Protein AF-A0A2V8NCL2-F1 (afdb_monomer)

pLDDT: mean 80.8, std 19.46, range [37.41, 96.69]

Foldseek 3Di:
DPPPPPQVFAKDKAFQDDDPDDGPGIDMDTDSDHQDPVNVVVVVVVSPVVSVVVVVVVVVVVVVVVVVVVVVVVVVVVVVVVVVVVVVVVPDDPDDDDDDDDDDDDDD

Sequence (108 aa):
FVEESRTDQNCVVLPMVVDHQPIFGAIQFEGTATFNEHDLTFINAIANQLAVALDRHKAWRQEQAARAKAEAAARRVRFLADAARNGEYRGQEPAGRPGQVPGQPAGP

Solvent-accessible surface area (backbone atoms only — not comparable to full-atom values): 6835 Å² total; per-residue (Å²): 133,83,82,79,80,76,66,71,72,34,64,51,76,45,76,24,52,56,90,93,52,73,74,78,51,69,49,76,48,80,38,92,52,79,78,50,75,68,53,50,52,50,51,50,54,48,48,50,52,50,27,50,53,51,49,53,50,50,55,50,51,52,53,53,53,50,50,54,50,51,51,52,50,52,53,52,52,51,52,53,54,53,53,54,60,63,59,64,66,77,71,70,74,78,83,73,84,81,85,86,84,90,79,87,86,88,81,135

Mean predicted aligned error: 14.2 Å

Secondary structure (DSSP, 8-state):
---------EEEEEEE--TTSPP-EEEEEEESS---HHHHHHHHHHHHHHHHHHHHHHHHHHHHHHHHHHHHHHHHHHHHHHHHHHHHGGG----PPP----------

Structure (mmCIF, N/CA/C/O backbone):
data_AF-A0A2V8NCL2-F1
#
_entry.id   AF-A0A2V8NCL2-F1
#
loop_
_atom_site.group_PDB
_atom_site.id
_atom_site.type_symbol
_atom_site.label_atom_id
_atom_site.label_alt_id
_atom_site.label_c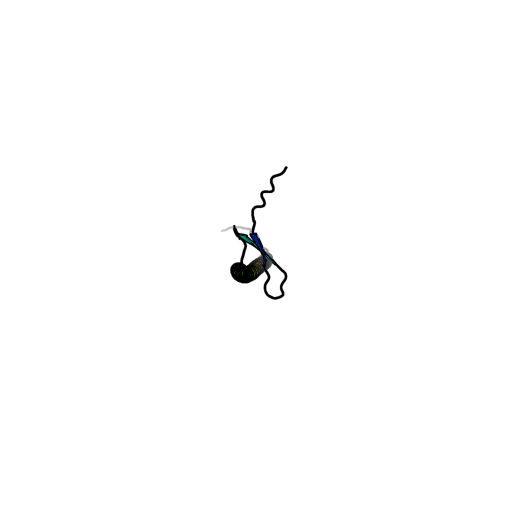omp_id
_atom_site.label_asym_id
_atom_site.label_entity_id
_atom_site.label_seq_id
_atom_site.pdbx_PDB_ins_code
_atom_site.Cartn_x
_atom_site.Cartn_y
_atom_site.Cartn_z
_atom_site.occupancy
_atom_site.B_iso_or_equiv
_atom_site.auth_seq_id
_atom_site.auth_comp_id
_atom_site.auth_asym_id
_atom_site.auth_atom_id
_atom_site.pdbx_PDB_model_num
ATOM 1 N N . PHE A 1 1 ? 4.831 30.646 -31.786 1.00 37.41 1 PHE A N 1
ATOM 2 C CA . PHE A 1 1 ? 5.462 29.323 -31.910 1.00 37.41 1 PHE A CA 1
ATOM 3 C C . PHE A 1 1 ? 5.838 28.898 -30.507 1.00 37.41 1 PHE A C 1
ATOM 5 O O . PHE A 1 1 ? 6.715 29.515 -29.925 1.00 37.41 1 PHE A O 1
ATOM 12 N N . VAL A 1 2 ? 5.058 28.003 -29.902 1.00 39.94 2 VAL A N 1
ATOM 13 C CA . VAL A 1 2 ? 5.394 27.449 -28.586 1.00 39.94 2 VAL A CA 1
ATOM 14 C C . VAL A 1 2 ? 6.481 26.419 -28.851 1.00 39.94 2 VAL A C 1
ATOM 16 O O . VAL A 1 2 ? 6.232 25.465 -29.584 1.00 39.94 2 VAL A O 1
ATOM 19 N N . GLU A 1 3 ? 7.689 26.677 -28.355 1.00 45.28 3 GLU A N 1
ATOM 20 C CA . GLU A 1 3 ? 8.769 25.697 -28.363 1.00 45.28 3 GLU A CA 1
ATOM 21 C C . GLU A 1 3 ? 8.309 24.475 -27.574 1.00 45.28 3 GLU A C 1
ATOM 23 O O . GLU A 1 3 ? 8.089 24.508 -26.363 1.00 45.28 3 GLU A O 1
ATOM 28 N N . GLU A 1 4 ? 8.096 23.402 -28.319 1.00 49.09 4 GLU A N 1
ATOM 29 C CA . GLU A 1 4 ? 7.914 22.062 -27.813 1.00 49.09 4 GLU A CA 1
ATOM 30 C C . GLU A 1 4 ? 9.255 21.614 -27.219 1.00 49.09 4 GLU A C 1
ATOM 32 O O . GLU A 1 4 ? 10.096 21.036 -27.904 1.00 49.09 4 GLU A O 1
ATOM 37 N N . SER A 1 5 ? 9.477 21.887 -25.933 1.00 39.34 5 SER A N 1
ATOM 38 C CA . SER A 1 5 ? 10.504 21.186 -25.162 1.00 39.34 5 SER A CA 1
ATOM 39 C C . SER A 1 5 ? 10.014 19.761 -24.932 1.00 39.34 5 SER A C 1
ATOM 41 O O . SER A 1 5 ? 9.513 19.417 -23.862 1.00 39.34 5 SER A O 1
ATOM 43 N N . ARG A 1 6 ? 10.104 18.934 -25.976 1.00 49.56 6 ARG A N 1
ATOM 44 C CA . ARG A 1 6 ? 9.944 17.485 -25.892 1.00 49.56 6 ARG A CA 1
ATOM 45 C C . ARG A 1 6 ? 11.174 16.954 -25.160 1.00 49.56 6 ARG A C 1
ATOM 47 O O . ARG A 1 6 ? 12.115 16.462 -25.771 1.00 49.56 6 ARG A O 1
ATOM 54 N N . THR A 1 7 ? 11.213 17.141 -23.843 1.00 48.19 7 THR A N 1
ATOM 55 C CA . THR A 1 7 ? 12.129 16.379 -23.004 1.00 48.19 7 THR A CA 1
ATOM 56 C C . THR A 1 7 ? 11.753 14.924 -23.234 1.00 48.19 7 THR A C 1
ATOM 58 O O . THR A 1 7 ? 10.580 14.573 -23.109 1.00 48.19 7 THR A O 1
ATOM 61 N N . ASP A 1 8 ? 12.718 14.111 -23.639 1.00 54.75 8 ASP A N 1
ATOM 62 C CA . ASP A 1 8 ? 12.624 12.657 -23.720 1.00 54.75 8 ASP A CA 1
ATOM 63 C C . ASP A 1 8 ? 12.319 12.116 -22.306 1.00 54.75 8 ASP A C 1
ATOM 65 O O . ASP A 1 8 ? 13.200 11.714 -21.555 1.00 54.75 8 ASP A O 1
ATOM 69 N N . GLN A 1 9 ? 11.074 12.276 -21.847 1.00 59.44 9 GLN A N 1
ATOM 70 C CA . GLN A 1 9 ? 10.613 11.835 -20.536 1.00 59.44 9 GLN A CA 1
ATOM 71 C C . GLN A 1 9 ? 10.246 10.376 -20.673 1.00 59.44 9 GLN A C 1
ATOM 73 O O . GLN A 1 9 ? 9.095 9.996 -20.898 1.00 59.44 9 GLN A O 1
ATOM 78 N N . ASN A 1 10 ? 11.276 9.554 -20.579 1.00 83.50 10 ASN A N 1
ATOM 79 C CA . ASN A 1 10 ? 11.111 8.131 -20.616 1.00 83.50 10 ASN A CA 1
ATOM 80 C C . ASN A 1 10 ? 10.593 7.657 -19.249 1.00 83.50 10 ASN A C 1
ATOM 82 O O . ASN A 1 10 ? 11.347 7.507 -18.286 1.00 83.50 10 ASN A O 1
ATOM 86 N N . CYS A 1 11 ? 9.274 7.488 -19.152 1.00 88.56 11 CYS A N 1
ATOM 87 C CA . CYS A 1 11 ? 8.602 7.023 -17.947 1.00 88.56 11 CYS A CA 1
ATOM 88 C C . CYS A 1 11 ? 7.925 5.669 -18.168 1.00 88.56 11 CYS A C 1
ATOM 90 O O . CYS A 1 11 ? 7.454 5.353 -19.260 1.00 88.56 11 CYS A O 1
ATOM 92 N N . VAL A 1 12 ? 7.860 4.867 -17.108 1.00 91.12 12 VAL A N 1
ATOM 93 C CA . VAL A 1 12 ? 7.088 3.626 -17.084 1.00 91.12 12 VAL A CA 1
ATOM 94 C C . VAL A 1 12 ? 6.240 3.583 -15.824 1.00 91.12 12 VAL A C 1
ATOM 96 O O . VAL A 1 12 ? 6.701 3.915 -14.732 1.00 91.12 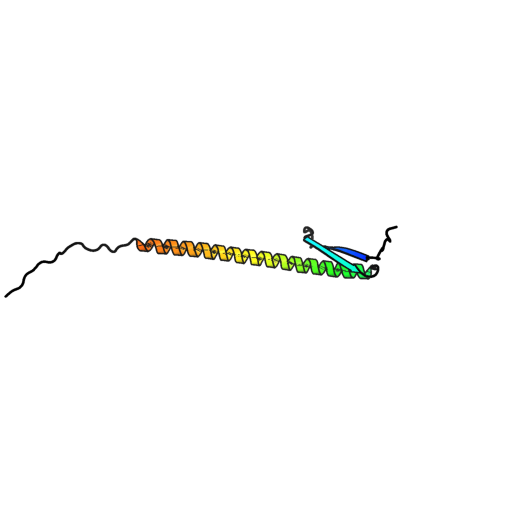12 VAL A O 1
ATOM 99 N N . VAL A 1 13 ? 4.982 3.184 -15.980 1.00 92.56 13 VAL A N 1
ATOM 100 C CA . VAL A 1 13 ? 4.028 3.039 -14.880 1.00 92.56 13 VAL A CA 1
ATOM 101 C C . VAL A 1 13 ? 3.665 1.571 -14.759 1.00 92.56 13 VAL A C 1
ATOM 103 O O . VAL A 1 13 ? 3.216 0.957 -15.725 1.00 92.56 13 VAL A O 1
ATOM 106 N N . LEU A 1 14 ? 3.852 1.011 -13.567 1.00 94.50 14 LEU A N 1
ATOM 107 C CA . LEU A 1 14 ? 3.557 -0.382 -13.271 1.00 94.50 14 LEU A CA 1
ATOM 108 C C . LEU A 1 14 ? 2.442 -0.454 -12.226 1.00 94.50 14 LEU A C 1
ATOM 110 O O . LEU A 1 14 ? 2.570 0.151 -11.154 1.00 94.50 14 LEU A O 1
ATOM 114 N N . PRO A 1 15 ? 1.340 -1.173 -12.504 1.00 94.25 15 PRO A N 1
ATOM 115 C CA . PRO A 1 15 ? 0.302 -1.385 -11.512 1.00 94.25 15 PRO A CA 1
ATOM 116 C C . PRO A 1 15 ? 0.829 -2.280 -10.388 1.00 94.25 15 PRO A C 1
ATOM 118 O O . PRO A 1 15 ? 1.558 -3.241 -10.623 1.00 94.25 15 PRO A O 1
ATOM 121 N N . MET A 1 16 ? 0.424 -1.987 -9.157 1.00 95.81 16 MET A N 1
ATOM 122 C CA . MET A 1 16 ? 0.675 -2.847 -8.008 1.00 95.81 16 MET A CA 1
ATOM 123 C C . MET A 1 16 ? -0.532 -3.748 -7.769 1.00 95.81 16 MET A C 1
ATOM 125 O O . MET A 1 16 ? -1.618 -3.281 -7.407 1.00 95.81 16 MET A O 1
ATOM 129 N N . VAL A 1 17 ? -0.312 -5.043 -7.963 1.00 94.62 17 VAL A N 1
ATOM 130 C CA . VAL A 1 17 ? -1.284 -6.118 -7.772 1.00 94.62 17 VAL A CA 1
ATOM 131 C C . VAL A 1 17 ? -0.558 -7.354 -7.241 1.00 94.62 17 VAL A C 1
ATOM 133 O O . VAL A 1 17 ? 0.618 -7.557 -7.536 1.00 94.62 17 VAL A O 1
ATOM 136 N N . VAL A 1 18 ? -1.243 -8.158 -6.429 1.00 95.69 18 VAL A N 1
ATOM 137 C CA . VAL A 1 18 ? -0.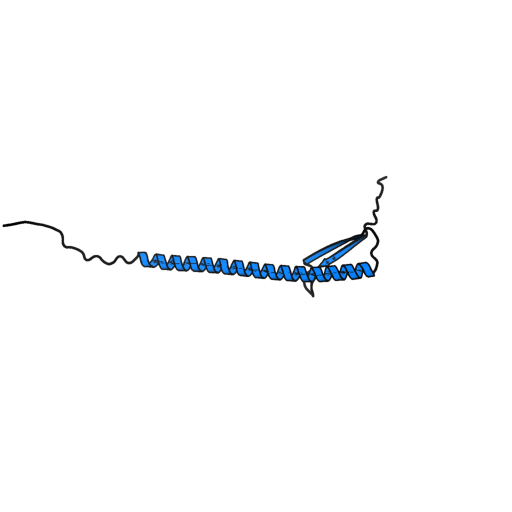741 -9.438 -5.913 1.00 95.69 18 VAL A CA 1
ATOM 138 C C . VAL A 1 18 ? -1.787 -10.509 -6.224 1.00 95.69 18 VAL A C 1
ATOM 140 O O . VAL A 1 18 ? -2.967 -10.328 -5.923 1.00 95.69 18 VAL A O 1
ATOM 143 N N . ASP A 1 19 ? -1.365 -11.606 -6.855 1.00 91.31 19 ASP A N 1
ATOM 144 C CA . ASP A 1 19 ? -2.231 -12.692 -7.335 1.00 91.31 19 ASP A CA 1
ATOM 145 C C . ASP A 1 19 ? -3.422 -12.190 -8.182 1.00 91.31 19 ASP A C 1
ATOM 147 O O . ASP A 1 19 ? -3.252 -11.423 -9.128 1.00 91.31 19 ASP A O 1
ATOM 151 N N . HIS A 1 20 ? -4.639 -12.636 -7.861 1.00 89.81 20 HIS A N 1
ATOM 152 C CA . HIS A 1 20 ? -5.881 -12.294 -8.561 1.00 89.81 20 HIS A CA 1
ATOM 153 C C . HIS A 1 20 ? -6.661 -11.164 -7.865 1.00 89.81 20 HIS A C 1
ATOM 155 O O . HIS A 1 20 ? -7.874 -11.043 -8.044 1.00 89.81 20 HIS A O 1
ATOM 161 N N . GLN A 1 21 ? -5.995 -10.373 -7.019 1.00 90.88 21 GLN A N 1
ATOM 162 C CA . GLN A 1 21 ? -6.616 -9.260 -6.300 1.00 90.88 21 GLN A CA 1
ATOM 163 C C . GLN A 1 21 ? -6.788 -8.022 -7.201 1.00 90.88 21 GLN A C 1
ATOM 165 O O . GLN A 1 21 ? -6.132 -7.897 -8.236 1.00 90.88 21 GLN A O 1
ATOM 170 N N . PRO A 1 22 ? -7.647 -7.064 -6.813 1.00 93.56 22 PRO A N 1
ATOM 171 C CA . PRO A 1 22 ? -7.715 -5.767 -7.476 1.00 93.56 22 PRO A CA 1
ATOM 172 C C . PRO A 1 22 ? -6.390 -4.996 -7.388 1.00 93.56 22 PRO A C 1
ATOM 174 O O . PRO A 1 22 ? -5.658 -5.089 -6.401 1.00 93.56 22 PRO A O 1
ATOM 177 N N . ILE A 1 23 ? -6.124 -4.157 -8.391 1.00 94.00 23 ILE A N 1
ATOM 178 C CA . ILE A 1 23 ? -5.015 -3.195 -8.358 1.00 94.00 23 ILE A CA 1
ATOM 179 C C . ILE A 1 23 ? -5.239 -2.234 -7.189 1.00 94.00 23 ILE A C 1
ATOM 181 O O . ILE A 1 23 ? -6.289 -1.599 -7.087 1.00 94.00 23 ILE A O 1
ATOM 185 N N . PHE A 1 24 ? -4.242 -2.095 -6.318 1.00 94.19 24 PHE A N 1
ATOM 186 C CA . PHE A 1 24 ? -4.342 -1.241 -5.129 1.00 94.19 24 PHE A CA 1
ATOM 187 C C . PHE A 1 24 ? -3.453 0.006 -5.191 1.00 94.19 24 PHE A C 1
ATOM 189 O O . PHE A 1 24 ? -3.396 0.769 -4.221 1.00 94.19 24 PHE A O 1
ATOM 196 N N . GLY A 1 25 ? -2.722 0.188 -6.290 1.00 93.44 25 GLY A N 1
ATOM 197 C CA . GLY A 1 25 ? -1.872 1.345 -6.542 1.00 93.44 25 GLY A CA 1
ATOM 198 C C . GLY A 1 25 ? -1.059 1.191 -7.823 1.00 93.44 25 GLY A C 1
ATOM 199 O O . GLY A 1 25 ? -1.207 0.211 -8.548 1.00 93.44 25 GLY A O 1
ATOM 200 N N . ALA A 1 26 ? -0.185 2.156 -8.085 1.00 94.31 26 ALA A N 1
ATOM 201 C CA . ALA A 1 26 ? 0.763 2.124 -9.190 1.00 94.31 26 ALA A CA 1
ATOM 202 C C . ALA A 1 26 ? 2.091 2.749 -8.751 1.00 94.31 26 ALA A C 1
ATOM 204 O O . ALA A 1 26 ? 2.110 3.582 -7.842 1.00 94.31 26 ALA A O 1
ATOM 205 N N . ILE A 1 27 ? 3.184 2.339 -9.389 1.00 93.44 27 ILE A N 1
ATOM 206 C CA . ILE A 1 27 ? 4.513 2.930 -9.220 1.00 93.44 27 ILE A CA 1
ATOM 207 C C . ILE A 1 27 ? 4.954 3.475 -10.573 1.00 93.44 27 ILE A C 1
ATOM 209 O O . ILE A 1 27 ? 4.871 2.777 -11.581 1.00 93.44 27 ILE A O 1
ATOM 213 N N . GLN A 1 28 ? 5.430 4.715 -10.577 1.00 92.75 28 GLN A N 1
ATOM 214 C CA . GLN A 1 28 ? 6.010 5.363 -11.743 1.00 92.75 28 GLN A CA 1
ATOM 215 C C . GLN A 1 28 ? 7.527 5.433 -11.586 1.00 92.75 28 GLN A C 1
ATOM 217 O O . GLN A 1 28 ? 8.030 5.831 -10.535 1.00 92.75 28 GLN A O 1
ATOM 222 N N . PHE A 1 29 ? 8.238 5.061 -12.643 1.00 90.81 29 PHE A N 1
ATOM 223 C CA . PHE A 1 29 ? 9.673 5.255 -12.780 1.00 90.81 29 PHE A CA 1
ATOM 224 C C . PHE A 1 29 ? 9.919 6.261 -13.894 1.00 90.81 29 PHE A C 1
ATOM 226 O O . PHE A 1 29 ? 9.343 6.145 -14.975 1.00 90.81 29 PHE A O 1
ATOM 233 N N . GLU A 1 30 ? 10.780 7.234 -13.626 1.00 91.12 30 GLU A N 1
ATOM 234 C CA . GLU A 1 30 ? 11.192 8.259 -14.579 1.00 91.12 30 GLU A CA 1
ATOM 235 C C . GLU A 1 30 ? 12.692 8.114 -14.825 1.00 91.12 30 GLU A C 1
ATOM 237 O O . GLU A 1 30 ? 13.481 8.025 -13.882 1.00 91.12 30 GLU A O 1
ATOM 242 N N . GLY A 1 31 ? 13.074 8.038 -16.095 1.00 85.19 31 GLY A N 1
ATOM 243 C CA . GLY A 1 31 ? 14.453 7.935 -16.541 1.00 85.19 31 GLY A CA 1
ATOM 244 C C . GLY A 1 31 ? 14.854 9.147 -17.373 1.00 85.19 31 GLY A C 1
ATOM 245 O O . GLY A 1 31 ? 14.032 9.769 -18.040 1.00 85.19 31 GLY A O 1
ATOM 246 N N . THR A 1 32 ? 16.148 9.460 -17.355 1.00 81.19 32 THR A N 1
ATOM 247 C CA . THR A 1 32 ? 16.753 10.475 -18.234 1.00 81.19 32 THR A CA 1
ATOM 248 C C . THR A 1 32 ? 17.116 9.922 -19.617 1.00 81.19 32 THR A C 1
ATOM 250 O O . THR A 1 32 ? 17.599 10.670 -20.461 1.00 81.19 32 THR A O 1
ATOM 253 N N . ALA A 1 33 ? 16.924 8.617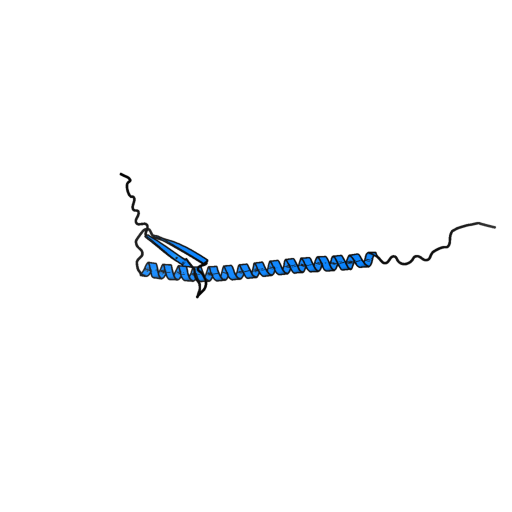 -19.831 1.00 83.19 33 ALA A N 1
ATOM 254 C CA . ALA A 1 33 ? 17.175 7.893 -21.072 1.00 83.19 33 ALA A CA 1
ATOM 255 C C . ALA A 1 33 ? 16.119 6.793 -21.269 1.00 83.19 33 ALA A C 1
ATOM 257 O O . ALA A 1 33 ? 15.460 6.383 -20.307 1.00 83.19 33 ALA A O 1
ATOM 258 N N . THR A 1 34 ? 15.995 6.299 -22.505 1.00 85.50 34 THR A N 1
ATOM 259 C CA . THR A 1 34 ? 15.087 5.209 -22.894 1.00 85.50 34 THR A CA 1
ATOM 260 C C . THR A 1 34 ? 15.380 3.906 -22.149 1.00 85.50 34 THR A C 1
ATOM 262 O O . THR A 1 34 ? 16.533 3.482 -22.096 1.00 85.50 34 THR A O 1
ATOM 265 N N . PHE A 1 35 ? 14.341 3.242 -21.638 1.00 87.50 35 PHE A N 1
ATOM 266 C CA . PHE A 1 35 ? 14.464 1.975 -20.920 1.00 87.50 35 PHE A CA 1
ATOM 267 C C . PHE A 1 35 ? 14.650 0.856 -21.935 1.00 87.50 35 PHE A C 1
ATOM 269 O O . PHE A 1 35 ? 13.823 0.679 -22.831 1.00 87.50 35 PHE A O 1
ATOM 276 N N . ASN A 1 36 ? 15.723 0.088 -21.786 1.00 90.62 36 ASN A N 1
ATOM 277 C CA . ASN A 1 36 ? 15.891 -1.148 -22.538 1.00 90.62 36 ASN A CA 1
ATOM 278 C C . ASN A 1 36 ? 15.149 -2.313 -21.845 1.00 90.62 36 ASN A C 1
ATOM 280 O O . ASN A 1 36 ? 14.589 -2.176 -20.755 1.00 90.62 36 ASN A O 1
ATOM 284 N N . GLU A 1 37 ? 15.148 -3.492 -22.465 1.00 92.00 37 GLU A N 1
ATOM 285 C CA . GLU A 1 37 ? 14.460 -4.676 -21.929 1.00 92.00 37 GLU A CA 1
ATOM 286 C C . GLU A 1 37 ? 14.995 -5.133 -20.559 1.00 92.00 37 GLU A C 1
ATOM 288 O O . GLU A 1 37 ? 14.222 -5.594 -19.713 1.00 92.00 37 GLU A O 1
ATOM 293 N N . HIS A 1 38 ? 16.300 -4.983 -20.306 1.00 94.62 38 HIS A N 1
ATOM 294 C CA . HIS A 1 38 ? 16.894 -5.305 -19.007 1.00 94.62 38 HIS A CA 1
ATOM 295 C C . HIS A 1 38 ? 16.424 -4.333 -17.923 1.00 94.62 38 HIS A C 1
ATOM 297 O O . HIS A 1 38 ? 16.074 -4.780 -16.827 1.00 94.62 38 HIS A O 1
ATOM 303 N N . ASP A 1 39 ? 16.344 -3.039 -18.238 1.00 93.00 39 ASP A N 1
ATOM 304 C CA . ASP A 1 39 ? 15.826 -2.019 -17.326 1.00 93.00 39 ASP A C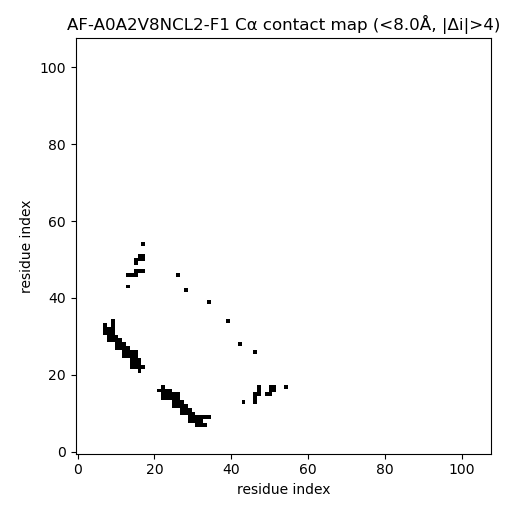A 1
ATOM 305 C C . ASP A 1 39 ? 14.366 -2.312 -16.976 1.00 93.00 39 ASP A C 1
ATOM 307 O O . ASP A 1 39 ? 14.003 -2.341 -15.801 1.00 93.00 39 ASP A O 1
ATOM 311 N N . LEU A 1 40 ? 13.533 -2.616 -17.977 1.00 92.31 40 LEU A N 1
ATOM 312 C CA . LEU A 1 40 ? 12.126 -2.963 -17.766 1.00 92.31 40 LEU A CA 1
ATOM 313 C C . LEU A 1 40 ? 11.965 -4.243 -16.938 1.00 92.31 40 LEU A C 1
ATOM 315 O O . LEU A 1 40 ? 11.107 -4.301 -16.057 1.00 92.31 40 LEU A O 1
ATOM 319 N N . THR A 1 41 ? 12.808 -5.251 -17.168 1.00 94.94 41 THR A N 1
ATOM 320 C CA . THR A 1 41 ? 12.806 -6.495 -16.381 1.00 94.94 41 THR A CA 1
ATOM 321 C C . THR A 1 41 ? 13.150 -6.223 -14.919 1.00 94.94 41 THR A C 1
ATOM 323 O O . THR A 1 41 ? 12.481 -6.725 -14.011 1.00 94.94 41 THR A O 1
ATOM 326 N N . PHE A 1 42 ? 14.168 -5.397 -14.679 1.00 94.38 42 PHE A N 1
ATOM 327 C CA . PHE A 1 42 ? 14.585 -5.009 -13.338 1.00 94.38 42 PHE A CA 1
ATOM 328 C C . PHE A 1 42 ? 13.516 -4.174 -12.622 1.00 94.38 42 PHE A C 1
ATOM 330 O O . PHE A 1 42 ? 13.135 -4.486 -11.492 1.00 94.38 42 PHE A O 1
ATOM 337 N N . ILE A 1 43 ? 12.973 -3.163 -13.302 1.00 94.06 43 ILE A N 1
ATOM 338 C CA . ILE A 1 43 ? 11.893 -2.311 -12.798 1.00 94.06 43 ILE A CA 1
ATOM 339 C C . ILE A 1 43 ? 10.658 -3.150 -12.448 1.00 94.06 43 ILE A C 1
ATOM 341 O O . ILE A 1 43 ? 10.085 -2.983 -11.370 1.00 94.06 43 ILE A O 1
ATOM 345 N N . ASN A 1 44 ? 10.280 -4.100 -13.306 1.00 94.06 44 ASN A N 1
ATOM 346 C CA . ASN A 1 44 ? 9.176 -5.018 -13.040 1.00 94.06 44 ASN A CA 1
ATOM 347 C C . ASN A 1 44 ? 9.437 -5.891 -11.803 1.00 94.06 44 ASN A C 1
ATOM 349 O O . ASN A 1 44 ? 8.555 -6.055 -10.961 1.00 94.06 44 ASN A O 1
ATOM 353 N N . ALA A 1 45 ? 10.656 -6.412 -11.636 1.00 96.00 45 ALA A N 1
ATOM 354 C CA . ALA A 1 45 ? 11.016 -7.185 -10.449 1.00 96.00 45 ALA A CA 1
ATOM 355 C C . ALA A 1 45 ? 10.906 -6.352 -9.158 1.00 96.00 45 ALA A C 1
ATOM 357 O O . ALA A 1 45 ? 10.367 -6.842 -8.161 1.00 96.00 45 ALA A O 1
ATOM 358 N N . ILE A 1 46 ? 11.354 -5.092 -9.180 1.00 95.56 46 ILE A N 1
ATOM 359 C CA . ILE A 1 46 ? 11.204 -4.166 -8.048 1.00 95.56 46 ILE A CA 1
ATOM 360 C C . ILE A 1 46 ? 9.725 -3.898 -7.765 1.00 95.56 46 ILE A C 1
ATOM 362 O O . ILE A 1 46 ? 9.294 -4.023 -6.618 1.00 95.56 46 ILE A O 1
ATOM 366 N N . ALA A 1 47 ? 8.943 -3.551 -8.789 1.00 94.69 47 ALA A N 1
ATOM 367 C CA . ALA A 1 47 ? 7.525 -3.241 -8.636 1.00 94.69 47 ALA A CA 1
ATOM 368 C C . ALA A 1 47 ? 6.753 -4.420 -8.024 1.00 94.69 47 ALA A C 1
ATOM 370 O O . ALA A 1 47 ? 5.978 -4.224 -7.087 1.00 94.69 47 ALA A O 1
ATOM 371 N N . ASN A 1 48 ? 7.038 -5.648 -8.469 1.00 94.62 48 ASN A N 1
ATOM 372 C CA . ASN A 1 48 ? 6.441 -6.863 -7.915 1.00 94.62 48 ASN A CA 1
ATOM 373 C C . ASN A 1 48 ? 6.816 -7.077 -6.441 1.00 94.62 48 ASN A C 1
ATOM 375 O O . ASN A 1 48 ? 5.948 -7.352 -5.612 1.00 94.62 48 ASN A O 1
ATOM 379 N N . GLN A 1 49 ? 8.092 -6.910 -6.078 1.00 96.31 49 GLN A N 1
ATOM 380 C CA . GLN A 1 49 ? 8.521 -7.046 -4.681 1.00 96.31 49 GLN A CA 1
ATOM 381 C C . GLN A 1 49 ? 7.887 -5.982 -3.776 1.00 96.31 49 GLN A C 1
ATOM 383 O O . GLN A 1 49 ? 7.444 -6.297 -2.668 1.00 96.31 49 GLN A O 1
ATOM 388 N N . LEU A 1 50 ? 7.795 -4.737 -4.251 1.00 96.38 50 LEU A N 1
ATOM 389 C CA . LEU A 1 50 ? 7.144 -3.650 -3.523 1.00 96.38 50 LEU A CA 1
ATOM 390 C C . LEU A 1 50 ? 5.642 -3.890 -3.366 1.00 96.38 50 LEU A C 1
ATOM 392 O O . LEU A 1 50 ? 5.117 -3.677 -2.273 1.00 96.38 50 LEU A O 1
ATOM 396 N N . ALA A 1 51 ? 4.964 -4.383 -4.405 1.00 96.12 51 ALA A N 1
ATOM 397 C CA . ALA A 1 51 ? 3.551 -4.733 -4.327 1.00 96.12 51 ALA A CA 1
ATOM 398 C C . ALA A 1 51 ? 3.303 -5.770 -3.217 1.00 96.12 51 ALA A C 1
ATOM 400 O O . ALA A 1 51 ? 2.479 -5.540 -2.332 1.00 96.12 51 ALA A O 1
ATOM 401 N N . VAL A 1 52 ? 4.088 -6.852 -3.181 1.00 96.31 52 VAL A N 1
ATOM 402 C CA . VAL A 1 52 ? 3.984 -7.888 -2.138 1.00 96.31 52 VAL A CA 1
ATOM 403 C C . VAL A 1 52 ? 4.278 -7.331 -0.741 1.00 96.31 52 VAL A C 1
ATOM 405 O O . VAL A 1 52 ? 3.566 -7.639 0.217 1.00 96.31 52 VAL A O 1
ATOM 408 N N . ALA A 1 53 ? 5.319 -6.510 -0.589 1.00 96.00 53 ALA A N 1
ATOM 409 C CA . ALA A 1 53 ? 5.682 -5.941 0.708 1.00 96.00 53 ALA A CA 1
ATOM 410 C C . ALA A 1 53 ? 4.600 -4.991 1.252 1.00 96.00 53 ALA A C 1
ATOM 412 O O . ALA A 1 53 ? 4.239 -5.060 2.432 1.00 96.00 53 ALA A O 1
ATOM 413 N N . LEU A 1 54 ? 4.057 -4.126 0.392 1.00 95.25 54 LEU A N 1
ATOM 414 C CA . LEU A 1 54 ? 3.002 -3.182 0.756 1.00 95.25 54 LEU A CA 1
ATOM 415 C C . LEU A 1 54 ? 1.679 -3.885 1.052 1.00 95.25 54 LEU A C 1
ATOM 417 O O . LEU A 1 54 ? 0.994 -3.487 1.995 1.00 95.25 54 LEU A O 1
ATOM 421 N N . ASP A 1 55 ? 1.337 -4.928 0.299 1.00 94.44 55 ASP A N 1
ATOM 422 C CA . ASP A 1 55 ? 0.159 -5.755 0.561 1.00 94.44 55 ASP A CA 1
ATOM 423 C C . ASP A 1 55 ? 0.229 -6.401 1.955 1.00 94.44 55 ASP A C 1
ATOM 425 O O . ASP A 1 55 ? -0.643 -6.175 2.800 1.00 94.44 55 ASP A O 1
ATOM 429 N N . ARG A 1 56 ? 1.352 -7.061 2.275 1.00 94.06 56 ARG A N 1
ATOM 430 C CA . ARG A 1 56 ? 1.598 -7.639 3.609 1.00 94.06 56 ARG A CA 1
ATOM 431 C C . ARG A 1 56 ? 1.512 -6.596 4.720 1.00 94.06 56 ARG A C 1
ATOM 433 O O . ARG A 1 56 ? 0.920 -6.851 5.770 1.00 94.06 56 ARG A O 1
ATOM 440 N N . HIS A 1 57 ? 2.087 -5.413 4.502 1.00 94.62 57 HIS A N 1
ATOM 441 C CA . HIS A 1 57 ? 2.029 -4.332 5.481 1.00 94.62 57 HIS A CA 1
ATOM 442 C C . HIS A 1 57 ? 0.594 -3.825 5.698 1.00 94.62 57 HIS A C 1
ATOM 444 O O . HIS A 1 57 ? 0.191 -3.580 6.839 1.00 94.62 57 HIS A O 1
ATOM 450 N N . LYS A 1 58 ? -0.201 -3.690 4.628 1.00 90.62 58 LYS A N 1
ATOM 451 C CA . LYS A 1 58 ? -1.618 -3.305 4.716 1.00 90.62 58 LYS A CA 1
ATOM 452 C C . LYS A 1 58 ? -2.427 -4.343 5.487 1.00 90.62 58 LYS A C 1
ATOM 454 O O . LYS A 1 58 ? -3.134 -3.955 6.418 1.00 90.62 58 LYS A O 1
ATOM 459 N N . ALA A 1 59 ? -2.278 -5.624 5.153 1.00 90.50 59 ALA A N 1
ATOM 460 C CA . ALA A 1 59 ? -2.952 -6.719 5.846 1.00 90.50 59 ALA A CA 1
ATOM 461 C C . ALA A 1 59 ? -2.616 -6.720 7.346 1.00 90.50 59 ALA A C 1
ATOM 463 O O . ALA A 1 59 ? -3.509 -6.746 8.194 1.00 90.50 59 ALA A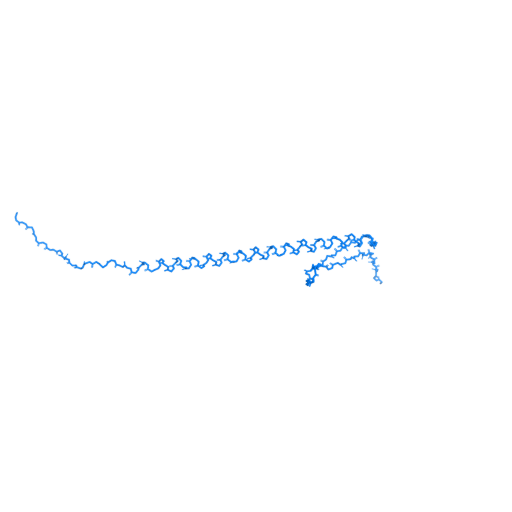 O 1
ATOM 464 N N . TRP A 1 60 ? -1.332 -6.570 7.688 1.00 93.31 60 TRP A N 1
ATOM 465 C CA . TRP A 1 60 ? -0.896 -6.482 9.080 1.00 93.31 60 TRP A CA 1
ATOM 466 C C . TRP A 1 60 ? -1.498 -5.278 9.818 1.00 93.31 60 TRP A C 1
ATOM 468 O O . TRP A 1 60 ? -1.994 -5.421 10.936 1.00 93.31 60 TRP A O 1
ATOM 478 N N . ARG A 1 61 ? -1.515 -4.084 9.207 1.00 93.62 61 ARG A N 1
ATOM 479 C CA . ARG A 1 61 ? -2.123 -2.902 9.842 1.00 93.62 61 ARG A CA 1
ATOM 480 C C . ARG A 1 61 ? -3.627 -3.050 10.053 1.00 93.62 61 ARG A C 1
ATOM 482 O O . ARG A 1 61 ? -4.132 -2.580 11.071 1.00 93.62 61 ARG A O 1
ATOM 489 N N . GLN A 1 62 ? -4.338 -3.673 9.116 1.00 93.81 62 GLN A N 1
ATOM 490 C CA . GLN A 1 62 ? -5.774 -3.924 9.253 1.00 93.81 62 GLN A CA 1
ATOM 491 C C . GLN A 1 62 ? -6.064 -4.860 10.427 1.00 93.81 62 GLN A C 1
ATOM 493 O O . GLN A 1 62 ? -6.917 -4.541 11.256 1.00 93.81 62 GLN A O 1
ATOM 498 N N . GLU A 1 63 ? -5.299 -5.944 10.548 1.00 95.06 63 GLU A N 1
ATOM 499 C CA . GLU A 1 63 ? -5.398 -6.882 11.668 1.00 95.06 63 GLU A CA 1
ATOM 500 C C . GLU A 1 63 ? -5.147 -6.180 13.012 1.00 95.06 63 GLU A C 1
ATOM 502 O O . GLU A 1 63 ? -5.948 -6.281 13.942 1.00 95.06 63 GLU A O 1
ATOM 507 N N . GLN A 1 64 ? -4.083 -5.376 13.107 1.00 95.38 64 GLN A N 1
ATOM 508 C CA . GLN A 1 64 ? -3.768 -4.632 14.331 1.00 95.38 64 GLN A CA 1
ATOM 509 C C . GLN A 1 64 ? -4.853 -3.609 14.693 1.00 95.38 64 GLN A C 1
ATOM 511 O O . GLN A 1 64 ? -5.217 -3.469 15.862 1.00 95.38 64 GLN A O 1
ATOM 516 N N . ALA A 1 65 ? -5.416 -2.917 13.701 1.00 95.38 65 ALA A N 1
ATOM 517 C CA . ALA A 1 65 ? -6.516 -1.986 13.923 1.00 95.38 65 ALA A CA 1
ATOM 518 C C . ALA A 1 65 ? -7.794 -2.707 14.385 1.00 95.38 65 ALA A C 1
ATOM 520 O O . ALA A 1 65 ? -8.509 -2.192 15.247 1.00 95.38 65 ALA A O 1
ATOM 521 N N . ALA A 1 66 ? -8.084 -3.891 13.839 1.00 94.12 66 ALA A N 1
ATOM 522 C CA . ALA A 1 66 ? -9.219 -4.710 14.253 1.00 94.12 66 ALA A CA 1
ATOM 523 C C . ALA A 1 66 ? -9.069 -5.181 15.707 1.00 94.12 66 ALA A C 1
ATOM 525 O O . ALA A 1 66 ? -10.000 -5.022 16.501 1.00 94.12 66 ALA A O 1
ATOM 526 N N . ARG A 1 67 ? -7.876 -5.653 16.089 1.00 94.25 67 ARG A N 1
ATOM 527 C CA . ARG A 1 67 ? -7.557 -6.044 17.473 1.00 94.25 67 ARG A CA 1
ATOM 528 C C . ARG A 1 67 ? -7.721 -4.888 18.449 1.00 94.25 67 ARG A C 1
ATOM 530 O O . ARG A 1 67 ? -8.450 -5.016 19.428 1.00 94.25 67 ARG A O 1
ATOM 537 N N . ALA A 1 68 ? -7.140 -3.729 18.144 1.00 96.06 68 ALA A N 1
ATOM 538 C CA . ALA A 1 68 ? -7.255 -2.549 19.000 1.00 96.06 68 ALA A CA 1
ATOM 539 C C . ALA A 1 68 ? -8.720 -2.116 19.207 1.00 96.06 68 ALA A C 1
ATOM 541 O O . ALA A 1 68 ? -9.114 -1.746 20.317 1.00 96.06 68 ALA A O 1
ATOM 542 N N . LYS A 1 69 ? -9.549 -2.202 18.156 1.00 95.88 69 LYS A N 1
ATOM 543 C CA . LYS A 1 69 ? -10.993 -1.929 18.243 1.00 95.88 69 LYS A CA 1
ATOM 544 C C .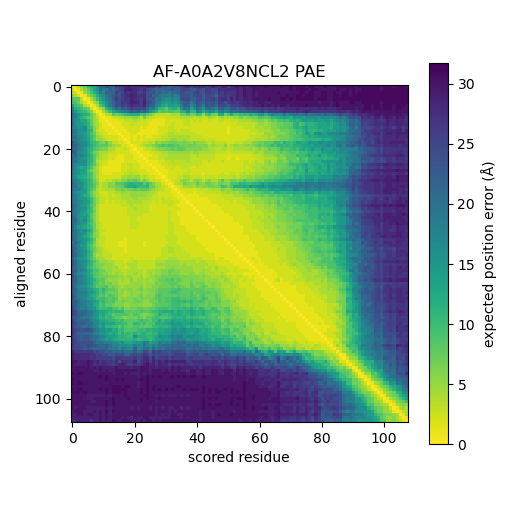 LYS A 1 69 ? -11.716 -2.947 19.126 1.00 95.88 69 LYS A C 1
ATOM 546 O O . LYS A 1 69 ? -12.508 -2.542 19.976 1.00 95.88 69 LYS A O 1
ATOM 551 N N . ALA A 1 70 ? -11.436 -4.237 18.954 1.00 95.81 70 ALA A N 1
ATOM 552 C CA . ALA A 1 70 ? -12.036 -5.301 19.755 1.00 95.81 70 ALA A CA 1
ATOM 553 C C . ALA A 1 70 ? -11.686 -5.157 21.244 1.00 95.81 70 ALA A C 1
ATOM 555 O O . ALA A 1 70 ? -12.566 -5.224 22.101 1.00 95.81 70 ALA A O 1
ATOM 556 N N . GLU A 1 71 ? -10.425 -4.866 21.559 1.00 96.69 71 GLU A N 1
ATOM 557 C CA . GLU A 1 71 ? -9.995 -4.623 22.934 1.00 96.69 71 GLU A CA 1
ATOM 558 C C . GLU A 1 71 ? -10.659 -3.387 23.548 1.00 96.69 71 GLU A C 1
ATOM 560 O O . GLU A 1 71 ? -11.069 -3.411 24.710 1.00 96.69 71 GLU A O 1
ATOM 565 N N . ALA A 1 72 ? -10.787 -2.297 22.786 1.00 96.19 72 ALA A N 1
ATOM 566 C CA . ALA A 1 72 ? -11.475 -1.098 23.253 1.00 96.19 72 ALA A CA 1
ATOM 567 C C . ALA A 1 72 ? -12.957 -1.375 23.550 1.00 96.19 72 ALA A C 1
ATOM 569 O O . ALA A 1 72 ? -13.465 -0.949 24.591 1.00 96.19 72 ALA A O 1
ATOM 570 N N . ALA A 1 73 ? -13.629 -2.139 22.684 1.00 95.38 73 ALA A N 1
ATOM 571 C CA . ALA A 1 73 ? -15.005 -2.572 22.901 1.00 95.38 73 ALA A CA 1
ATOM 572 C C . ALA A 1 73 ? -15.127 -3.461 24.150 1.00 95.38 73 ALA A C 1
ATOM 574 O O . ALA A 1 73 ? -15.982 -3.210 24.999 1.00 95.38 73 ALA A O 1
ATOM 575 N N . ALA A 1 74 ? -14.226 -4.433 24.324 1.00 95.75 74 ALA A N 1
ATOM 576 C CA . ALA A 1 74 ? -14.204 -5.309 25.495 1.00 95.75 74 ALA A CA 1
ATOM 577 C C . ALA A 1 74 ? -13.986 -4.526 26.801 1.00 95.75 74 ALA A C 1
ATOM 579 O O . ALA A 1 74 ? -14.709 -4.736 27.778 1.00 95.75 74 ALA A O 1
ATOM 580 N N . ARG A 1 75 ? -13.049 -3.564 26.812 1.00 95.81 75 ARG A N 1
ATOM 581 C CA . ARG A 1 75 ? -12.837 -2.659 27.957 1.00 95.81 75 ARG A CA 1
ATOM 582 C C . ARG A 1 75 ? -14.101 -1.872 28.286 1.00 95.81 75 ARG A C 1
ATOM 584 O O . ARG A 1 75 ? -14.453 -1.745 29.458 1.00 95.81 75 ARG A O 1
ATOM 591 N N . ARG A 1 76 ? -14.803 -1.370 27.266 1.00 95.12 76 ARG A N 1
ATOM 592 C CA . ARG A 1 76 ? -16.038 -0.605 27.458 1.00 95.12 76 ARG A CA 1
ATOM 593 C C . ARG A 1 76 ? -17.152 -1.460 28.056 1.00 95.12 76 ARG A C 1
ATOM 595 O O . ARG A 1 76 ? -17.791 -1.012 29.004 1.00 95.12 76 ARG A O 1
ATOM 602 N N . VAL A 1 77 ? -17.358 -2.671 27.544 1.00 95.19 77 VAL A N 1
ATOM 603 C CA . VAL A 1 77 ? -18.363 -3.611 28.067 1.00 95.19 77 VAL A CA 1
ATOM 604 C C . VAL A 1 77 ? -18.066 -3.971 29.521 1.00 95.19 77 VAL A C 1
ATOM 606 O O . VAL A 1 77 ? -18.959 -3.885 30.360 1.00 95.19 77 VAL A O 1
ATOM 609 N N . ARG A 1 78 ? -16.808 -4.299 29.843 1.00 94.25 78 ARG A N 1
ATOM 610 C CA . ARG A 1 78 ? -16.401 -4.629 31.215 1.00 94.25 78 ARG A CA 1
ATOM 611 C C . ARG A 1 78 ? -16.657 -3.476 32.184 1.00 94.25 78 ARG A C 1
ATOM 613 O O . ARG A 1 78 ? -17.255 -3.692 33.228 1.00 94.25 78 ARG A O 1
ATOM 620 N N . PHE A 1 79 ? -16.283 -2.254 31.806 1.00 92.88 79 PHE A N 1
ATOM 621 C CA . PHE A 1 79 ? -16.541 -1.071 32.629 1.00 92.88 79 PHE A CA 1
ATOM 622 C C . PHE A 1 79 ? -18.035 -0.880 32.927 1.00 92.88 79 PHE A C 1
ATOM 624 O O . PHE A 1 79 ? -18.408 -0.571 34.055 1.00 92.88 79 PHE A O 1
ATOM 631 N N . LEU A 1 80 ? -18.897 -1.072 31.923 1.00 94.12 80 LEU A N 1
ATOM 632 C CA . LEU A 1 80 ? -20.346 -0.952 32.100 1.00 94.12 80 LEU A CA 1
ATOM 633 C C . LEU A 1 80 ? -20.907 -2.056 33.009 1.00 94.12 80 LEU A C 1
ATOM 635 O O . LEU A 1 80 ? -21.739 -1.765 33.864 1.00 94.12 80 LEU A O 1
ATOM 639 N N . ALA A 1 81 ? -20.426 -3.293 32.865 1.00 93.56 81 ALA A N 1
ATOM 640 C CA . ALA A 1 81 ? -20.808 -4.406 33.732 1.00 93.56 81 ALA A CA 1
ATOM 641 C C . ALA A 1 81 ? -20.376 -4.193 35.195 1.00 93.56 81 ALA A C 1
ATOM 643 O O . ALA A 1 81 ? -21.162 -4.447 36.109 1.00 93.56 81 ALA A O 1
ATOM 644 N N . ASP A 1 82 ? -19.160 -3.688 35.422 1.00 93.31 82 ASP A N 1
ATOM 645 C CA . ASP A 1 82 ? -18.651 -3.393 36.767 1.00 93.31 82 ASP A CA 1
ATOM 646 C C . ASP A 1 82 ? -19.445 -2.245 37.421 1.00 93.31 82 ASP A C 1
ATOM 648 O O . ASP A 1 82 ? -19.814 -2.322 38.595 1.00 93.31 82 ASP A O 1
ATOM 652 N N . ALA A 1 83 ? -19.780 -1.200 36.654 1.00 89.00 83 ALA A N 1
ATOM 653 C CA . ALA A 1 83 ? -20.600 -0.087 37.134 1.00 89.00 83 ALA A CA 1
ATOM 654 C C . ALA A 1 83 ? -22.029 -0.520 37.505 1.00 89.00 83 ALA A C 1
ATOM 656 O O . ALA A 1 83 ? -22.549 -0.078 38.530 1.00 89.00 83 ALA A O 1
ATOM 657 N N . ALA A 1 84 ? -22.645 -1.403 36.710 1.00 87.75 84 ALA A N 1
ATOM 658 C CA . ALA A 1 84 ? -23.968 -1.950 37.004 1.00 87.75 84 ALA A CA 1
ATOM 659 C C . ALA A 1 84 ? -23.969 -2.739 38.324 1.00 87.75 84 ALA A C 1
ATOM 661 O O . ALA A 1 84 ? -24.786 -2.469 39.202 1.00 87.75 84 ALA A O 1
ATOM 662 N N . ARG A 1 85 ? -22.985 -3.628 38.518 1.00 86.12 85 ARG A N 1
ATOM 663 C CA . ARG A 1 85 ? -22.853 -4.440 39.738 1.00 86.12 85 ARG A CA 1
ATOM 664 C C . ARG A 1 85 ? -22.660 -3.589 40.997 1.00 86.12 85 ARG A C 1
ATOM 666 O O . ARG A 1 85 ? -23.231 -3.887 42.039 1.00 86.12 85 ARG A O 1
ATOM 673 N N . ASN A 1 86 ? -21.879 -2.513 40.912 1.00 77.38 86 ASN A N 1
ATOM 674 C CA . ASN A 1 86 ? -21.623 -1.631 42.056 1.00 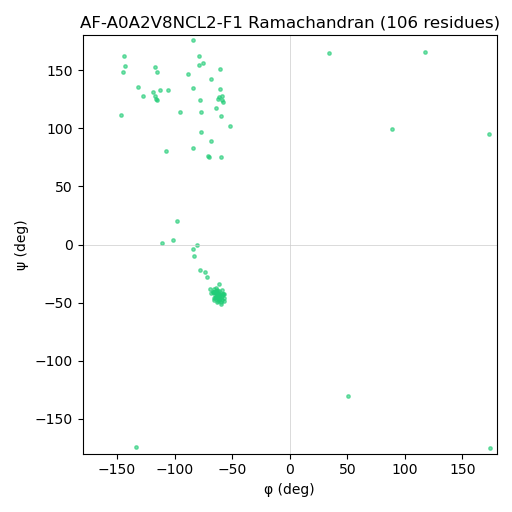77.38 86 ASN A CA 1
ATOM 675 C C . ASN A 1 86 ? -22.828 -0.742 42.415 1.00 77.38 86 ASN A C 1
ATOM 677 O O . ASN A 1 86 ? -22.940 -0.299 43.558 1.00 77.38 86 ASN A O 1
ATOM 681 N N . GLY A 1 87 ? -23.733 -0.488 41.465 1.00 68.38 87 GLY A N 1
ATOM 682 C CA . GLY A 1 87 ? -24.987 0.229 41.708 1.00 68.38 87 GLY A CA 1
ATOM 683 C C . GLY A 1 87 ? -26.012 -0.581 42.510 1.00 68.38 87 GLY A C 1
ATOM 684 O O . GLY A 1 87 ? -26.794 0.002 43.258 1.00 68.38 87 GLY A O 1
ATOM 685 N N . GLU A 1 88 ? -25.973 -1.912 42.420 1.00 60.03 88 GLU A N 1
ATOM 686 C CA . GLU A 1 88 ? -26.947 -2.816 43.054 1.00 60.03 88 GLU A CA 1
ATOM 687 C C . GLU A 1 88 ? -26.715 -3.009 44.569 1.00 60.03 88 GLU A C 1
ATOM 689 O O . GLU A 1 88 ? -27.657 -3.293 45.307 1.00 60.03 88 GLU A O 1
ATOM 694 N N . TYR A 1 89 ? -25.502 -2.763 45.081 1.00 51.78 89 TYR A N 1
ATOM 695 C CA . TYR A 1 89 ? -25.191 -2.876 46.518 1.00 51.78 89 TYR A CA 1
ATOM 696 C C . TYR A 1 89 ? -25.551 -1.638 47.354 1.00 51.78 89 TYR A C 1
ATOM 698 O O . TYR A 1 89 ? -25.534 -1.706 48.582 1.00 51.78 89 TYR A O 1
ATOM 706 N N . ARG A 1 90 ? -25.911 -0.507 46.731 1.00 56.03 90 ARG A N 1
ATOM 707 C CA . ARG A 1 90 ? -26.285 0.721 47.463 1.00 56.03 90 ARG A CA 1
ATOM 708 C C . ARG A 1 90 ? -27.737 0.713 47.977 1.00 56.03 90 ARG A C 1
ATOM 710 O O . ARG A 1 90 ? -28.152 1.674 48.611 1.00 56.03 90 ARG A O 1
ATOM 717 N N . GLY A 1 91 ? -28.497 -0.354 47.718 1.00 53.06 91 GLY A N 1
ATOM 718 C CA . GLY A 1 91 ? -29.914 -0.484 48.085 1.00 53.06 91 GLY A CA 1
ATOM 719 C C . GLY A 1 91 ? -30.227 -1.332 49.325 1.00 53.06 91 GLY A C 1
ATOM 720 O O . GLY A 1 91 ? -31.402 -1.537 49.607 1.00 53.06 91 GLY A O 1
ATOM 721 N N . GLN A 1 92 ? -29.235 -1.847 50.061 1.00 49.44 92 GLN A N 1
ATOM 722 C CA . GLN A 1 92 ? -29.484 -2.591 51.306 1.00 49.44 92 GLN A CA 1
ATOM 723 C C . GLN A 1 92 ? -29.078 -1.748 52.519 1.00 49.44 92 GLN A C 1
ATOM 725 O O . GLN A 1 92 ? -27.998 -1.911 53.083 1.00 49.44 92 GLN A O 1
ATOM 730 N N . GLU A 1 93 ? -29.959 -0.828 52.917 1.00 51.62 93 GLU A N 1
ATOM 731 C CA . GLU A 1 93 ? -29.968 -0.304 54.285 1.00 51.62 93 GLU A CA 1
ATOM 732 C C . GLU A 1 93 ? -30.151 -1.487 55.255 1.00 51.62 93 GLU A C 1
ATOM 734 O O . GLU A 1 93 ? -31.142 -2.217 55.139 1.00 51.62 93 GLU A O 1
ATOM 739 N N . PRO A 1 94 ? -29.235 -1.726 56.213 1.00 48.41 94 PRO A N 1
ATOM 740 C CA . PRO A 1 94 ? -29.506 -2.672 57.282 1.00 48.41 94 PRO A CA 1
ATOM 741 C C . PRO A 1 94 ? -30.673 -2.110 58.094 1.00 48.41 94 PRO A C 1
ATOM 743 O O . PRO A 1 94 ? -30.570 -1.022 58.656 1.00 48.41 94 PRO A O 1
ATOM 746 N N . ALA A 1 95 ? -31.791 -2.838 58.125 1.00 53.47 95 ALA A N 1
ATOM 747 C CA . ALA A 1 95 ? -32.982 -2.470 58.878 1.00 53.47 95 ALA A CA 1
ATOM 748 C C . ALA A 1 95 ? -32.616 -2.166 60.341 1.00 53.47 95 ALA A C 1
ATOM 750 O O . ALA A 1 95 ? -32.384 -3.067 61.152 1.00 53.47 95 ALA A O 1
ATOM 751 N N . GLY A 1 96 ? -32.538 -0.875 60.668 1.00 50.25 96 GLY A N 1
ATOM 752 C CA . GLY A 1 96 ? -32.382 -0.394 62.029 1.00 50.25 96 GLY A CA 1
ATOM 753 C C . GLY A 1 96 ? -33.592 -0.823 62.849 1.00 50.25 96 GLY A C 1
ATOM 754 O O . GLY A 1 96 ? -34.734 -0.549 62.481 1.00 50.25 96 GLY A O 1
ATOM 755 N N . ARG A 1 97 ? -33.349 -1.515 63.966 1.00 48.44 97 ARG A N 1
ATOM 756 C CA . ARG A 1 97 ? -34.389 -1.786 64.966 1.00 48.44 97 ARG A CA 1
ATOM 757 C C . ARG A 1 97 ? -34.954 -0.451 65.474 1.00 48.44 97 ARG A C 1
ATOM 759 O O . ARG A 1 97 ? -34.163 0.382 65.920 1.00 48.44 97 ARG A O 1
ATOM 766 N N . PRO A 1 98 ? -36.279 -0.234 65.456 1.00 48.78 98 PRO A N 1
ATOM 767 C CA . PRO A 1 98 ? -36.851 1.000 65.956 1.00 48.78 98 PRO A CA 1
ATOM 768 C C . PRO A 1 98 ? -37.046 0.933 67.474 1.00 48.78 98 PRO A C 1
ATOM 770 O O . PRO A 1 98 ? -37.599 -0.028 68.002 1.00 48.78 98 PRO A O 1
ATOM 773 N N . GLY A 1 99 ? -36.655 2.016 68.145 1.00 52.56 99 GLY A N 1
ATOM 774 C CA . GLY A 1 99 ? -37.311 2.484 69.361 1.00 52.56 99 GLY A CA 1
ATOM 775 C C . GLY A 1 99 ? -36.798 1.925 70.685 1.00 52.56 99 GLY A C 1
ATOM 776 O O . GLY A 1 99 ? -37.277 0.907 71.166 1.00 52.56 99 GLY A O 1
ATOM 777 N N . GLN A 1 100 ? -35.962 2.712 71.362 1.00 50.84 100 GLN A N 1
ATOM 778 C CA . GLN A 1 100 ? -36.226 3.065 72.760 1.00 50.84 100 GLN A CA 1
ATOM 779 C C . GLN A 1 100 ? -35.700 4.484 73.015 1.00 50.84 100 GLN A C 1
ATOM 781 O O . GLN A 1 100 ? -34.509 4.762 72.901 1.00 50.84 100 GLN A O 1
ATOM 786 N N . VAL A 1 101 ? -36.652 5.394 73.237 1.00 54.78 101 VAL A N 1
ATOM 787 C CA . VAL A 1 101 ? -36.467 6.832 73.478 1.00 54.78 101 VAL A CA 1
ATOM 788 C C . VAL A 1 101 ? -36.038 7.098 74.931 1.00 54.78 101 VAL A C 1
ATOM 790 O O . VAL A 1 101 ? -36.339 6.294 75.813 1.00 54.78 101 VAL A O 1
ATOM 793 N N . PRO A 1 102 ? -35.348 8.223 75.188 1.00 57.78 102 PRO A N 1
ATOM 794 C CA . PRO A 1 102 ? -34.703 8.541 76.457 1.00 57.78 102 PRO A CA 1
ATOM 795 C C . PRO A 1 102 ? -35.648 9.257 77.437 1.00 57.78 102 PRO A C 1
ATOM 797 O O . PRO A 1 102 ? -36.453 10.092 77.031 1.00 57.78 102 PRO A O 1
ATOM 800 N N . GLY A 1 103 ? -35.486 9.002 78.740 1.00 48.62 103 GLY A N 1
ATOM 801 C CA . GLY A 1 103 ? -36.136 9.789 79.795 1.00 48.62 103 GLY A CA 1
ATOM 802 C C . GLY A 1 103 ? -35.955 9.230 81.212 1.00 48.62 103 GLY A C 1
ATOM 803 O O . GLY A 1 103 ? -36.711 8.347 81.581 1.00 48.62 103 GLY A O 1
ATOM 804 N N . GLN A 1 104 ? -34.938 9.751 81.928 1.00 46.78 104 GLN A N 1
ATOM 805 C CA . GLN A 1 104 ? -34.871 10.230 83.342 1.00 46.78 104 GLN A CA 1
ATOM 806 C C . GLN A 1 104 ? -35.697 9.571 84.488 1.00 46.78 104 GLN A C 1
ATOM 808 O O . GLN A 1 104 ? -36.716 8.955 84.212 1.00 46.78 104 GLN A O 1
ATOM 813 N N . PRO A 1 105 ? -35.394 9.808 85.799 1.00 53.34 105 PRO A N 1
ATOM 814 C CA . PRO A 1 105 ? -34.353 10.650 86.423 1.00 53.34 105 PRO A CA 1
ATOM 815 C C . PRO A 1 105 ? -33.563 9.967 87.577 1.00 53.34 105 PRO A C 1
ATOM 817 O O . PRO A 1 105 ? -33.697 8.780 87.852 1.00 53.34 105 PRO A O 1
ATOM 820 N N . ALA A 1 106 ? -32.703 10.763 88.221 1.00 56.19 106 ALA A N 1
ATOM 821 C CA . ALA A 1 106 ? -31.773 10.427 89.298 1.00 56.19 106 ALA A CA 1
ATOM 822 C C . ALA A 1 106 ? -32.396 10.225 90.701 1.00 56.19 106 ALA A C 1
ATOM 824 O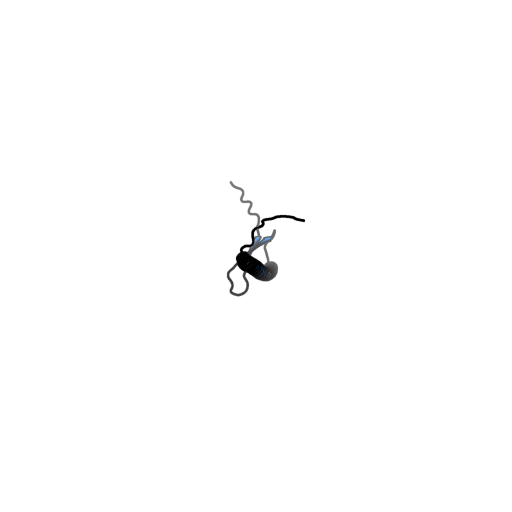 O . ALA A 1 106 ? -33.392 10.865 91.036 1.00 56.19 106 ALA A O 1
ATOM 825 N N . GLY A 1 107 ? -31.678 9.459 91.538 1.00 43.25 107 GLY A N 1
ATOM 826 C CA . GLY A 1 107 ? -31.631 9.568 93.009 1.00 43.25 107 GLY A CA 1
ATOM 827 C C . GLY A 1 107 ? -32.147 8.349 93.793 1.00 43.25 107 GLY A C 1
ATOM 828 O O . GLY A 1 107 ? -32.868 7.527 93.222 1.00 43.25 107 GLY A O 1
ATOM 829 N N . PRO A 1 108 ? -31.867 8.251 95.110 1.00 54.19 108 PRO A N 1
ATOM 830 C CA . PRO A 1 108 ? -30.949 9.059 95.928 1.00 54.19 108 PRO A CA 1
ATOM 831 C C . PRO A 1 108 ? -29.505 8.525 95.984 1.00 54.19 108 PRO A C 1
ATOM 833 O O . PRO A 1 108 ? -29.285 7.332 95.680 1.00 54.19 108 PRO A O 1
#

Radius of gyration: 37.85 Å; Cα contacts (8 Å, |Δi|>4): 59; chains: 1; bounding box: 54×42×128 Å